Protein AF-A0A2N5RE63-F1 (afdb_monomer)

Nearest PDB structures (foldseek):
  2vhi-assembly1_H  TM=6.921E-01  e=8.186E-07  Drosophila melanogaster
  2vhi-assembly1_A  TM=6.745E-01  e=1.126E-06  Drosophila melanogaster
  2vhh-assembly1_A-2  TM=6.305E-01  e=4.590E-06  Drosophila melanogaster
  6ftq-assembly1_A-2  TM=6.561E-01  e=1.196E-05  Homo sapiens
  5h8l-assembly1_H  TM=6.341E-01  e=9.875E-06  Medicago truncatula

Foldseek 3Di:
DKEKEADPVVLVVDQAGLEYEYADDAFDQRYQWYWYHALQKIFIDGNRDTDDIDGAWDFDPSVFTEIEGHEPSLLDLVSLVVCVVVVGQEYEYHYEDADPVSVVSSLVSQQVSCQVNQHKYWYFYHYPNQTWTWTFGHLVPDPVSSRTPDTGNDMDMDDDDPD

Sequence (163 aa):
MKILVGSPVSLEEFESVDLFVSWLDVIPDNATFSVVGTEKFFIVGRNGKEWKKGYEFGIVDIGVRALVVGGELALYPEAFYIAKENGAKLVIGFSEAHSFADFNFIKAKFWAHTQETELISISLLNFQGRVYNNIYFPLEKTKNKTGVVAEGIAPVFLEFGSD

Radius of gyration: 14.21 Å; Cα contacts (8 Å, |Δi|>4): 400; chains: 1; bounding box: 36×36×35 Å

Structure (mmCIF, N/CA/C/O backbone):
data_AF-A0A2N5RE63-F1
#
_entry.id   AF-A0A2N5RE63-F1
#
loop_
_atom_site.group_PDB
_atom_site.id
_atom_site.type_symbol
_atom_site.label_atom_id
_atom_site.label_alt_id
_atom_site.label_comp_id
_atom_site.label_asym_id
_atom_site.label_entity_id
_atom_site.label_seq_id
_atom_site.pdbx_PDB_ins_code
_atom_site.C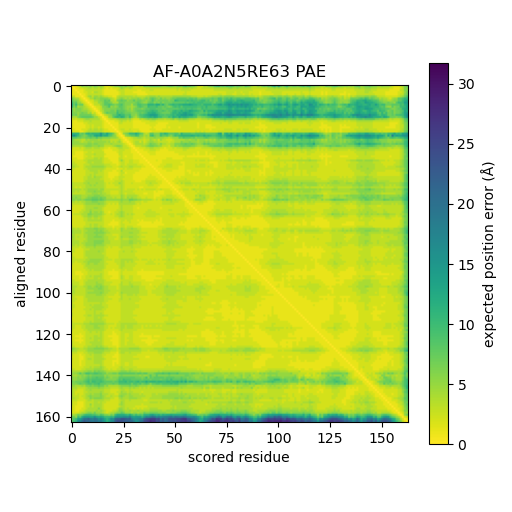artn_x
_atom_site.Cartn_y
_atom_site.Cartn_z
_atom_site.occupancy
_atom_site.B_iso_or_equiv
_atom_site.auth_seq_id
_atom_site.auth_comp_id
_atom_site.auth_asym_id
_atom_site.auth_atom_id
_atom_site.pdbx_PDB_model_num
ATOM 1 N N . MET A 1 1 ? -13.963 -5.731 8.241 1.00 88.00 1 MET A N 1
ATOM 2 C CA . MET A 1 1 ? -13.552 -5.962 6.841 1.00 88.00 1 MET A CA 1
ATOM 3 C C . MET A 1 1 ? -12.300 -6.826 6.822 1.00 88.00 1 MET A C 1
ATOM 5 O O . MET A 1 1 ? -11.331 -6.477 7.486 1.00 88.00 1 MET A O 1
ATOM 9 N N . LYS A 1 2 ? -12.342 -7.953 6.113 1.00 89.75 2 LYS A N 1
ATOM 10 C CA . LYS A 1 2 ? -11.273 -8.945 5.961 1.00 89.75 2 LYS A CA 1
ATOM 11 C C . LYS A 1 2 ? -10.430 -8.627 4.728 1.00 89.75 2 LYS A C 1
ATOM 13 O O . LYS A 1 2 ? -10.936 -8.680 3.607 1.00 89.75 2 LYS A O 1
ATOM 18 N N . ILE A 1 3 ? -9.161 -8.296 4.939 1.00 92.75 3 ILE A N 1
ATOM 19 C CA . ILE A 1 3 ? -8.223 -7.916 3.883 1.00 92.75 3 ILE A CA 1
ATOM 20 C C . ILE A 1 3 ? -7.134 -8.980 3.777 1.00 92.75 3 ILE A C 1
ATOM 22 O O . ILE A 1 3 ? -6.471 -9.280 4.767 1.00 92.75 3 ILE A O 1
ATOM 26 N N . LEU A 1 4 ? -6.921 -9.514 2.578 1.00 93.44 4 LEU A N 1
ATOM 27 C CA . LEU A 1 4 ? -5.774 -10.359 2.260 1.00 93.44 4 LEU A CA 1
ATOM 28 C C . LEU A 1 4 ? -4.779 -9.562 1.417 1.00 93.44 4 LEU A C 1
ATOM 30 O O . LEU A 1 4 ? -5.137 -9.047 0.360 1.00 93.44 4 LEU A O 1
ATOM 34 N N . VAL A 1 5 ? -3.532 -9.485 1.874 1.00 94.38 5 VAL A N 1
ATOM 35 C CA . VAL A 1 5 ? -2.423 -8.844 1.159 1.00 94.38 5 VAL A CA 1
ATOM 36 C C . VAL A 1 5 ? -1.402 -9.906 0.774 1.00 94.38 5 VAL A C 1
ATOM 38 O O . VAL A 1 5 ? -0.908 -10.617 1.647 1.00 94.38 5 VAL A O 1
ATOM 41 N N . GLY A 1 6 ? -1.058 -10.016 -0.506 1.00 90.31 6 GLY A N 1
ATOM 42 C CA . GLY A 1 6 ? -0.028 -10.948 -0.973 1.00 90.31 6 GLY A CA 1
ATOM 43 C C . GLY A 1 6 ? -0.391 -11.656 -2.274 1.00 90.31 6 GLY A C 1
ATOM 44 O O . GLY A 1 6 ? -1.179 -11.152 -3.063 1.00 90.31 6 GLY A O 1
ATOM 45 N N . SER A 1 7 ? 0.215 -12.816 -2.528 1.00 82.19 7 SER A N 1
ATOM 46 C CA . SER A 1 7 ? 0.090 -13.557 -3.797 1.00 82.19 7 SER A CA 1
ATOM 47 C C . SER A 1 7 ? -1.330 -14.110 -4.058 1.00 82.19 7 SER A C 1
ATOM 49 O O . SER A 1 7 ? -1.993 -14.505 -3.093 1.00 82.19 7 SER A O 1
ATOM 51 N N . PRO A 1 8 ? -1.773 -14.241 -5.331 1.00 74.19 8 PRO A N 1
ATOM 52 C CA . PRO A 1 8 ? -3.022 -14.911 -5.725 1.00 74.19 8 PRO A CA 1
ATOM 53 C C . PRO A 1 8 ? -3.174 -16.321 -5.218 1.00 74.19 8 PRO A C 1
ATOM 55 O O . PRO A 1 8 ? -4.283 -16.726 -4.908 1.00 74.19 8 PRO A O 1
ATOM 58 N N . VAL A 1 9 ? -2.068 -17.065 -5.150 1.00 75.19 9 VAL A N 1
ATOM 59 C CA . VAL A 1 9 ? -2.093 -18.481 -4.762 1.00 75.19 9 VAL A CA 1
ATOM 60 C C . VAL A 1 9 ? -2.725 -18.629 -3.381 1.00 75.19 9 VAL A C 1
ATOM 62 O O . VAL A 1 9 ? -3.524 -19.522 -3.147 1.00 75.19 9 VAL A O 1
ATOM 65 N N . SER A 1 10 ? -2.451 -17.680 -2.488 1.00 71.06 10 SER A N 1
ATOM 66 C CA . SER A 1 10 ? -3.047 -17.640 -1.153 1.00 71.06 10 SER A CA 1
ATOM 67 C C . SER A 1 10 ? -4.561 -17.446 -1.187 1.00 71.06 10 SER A C 1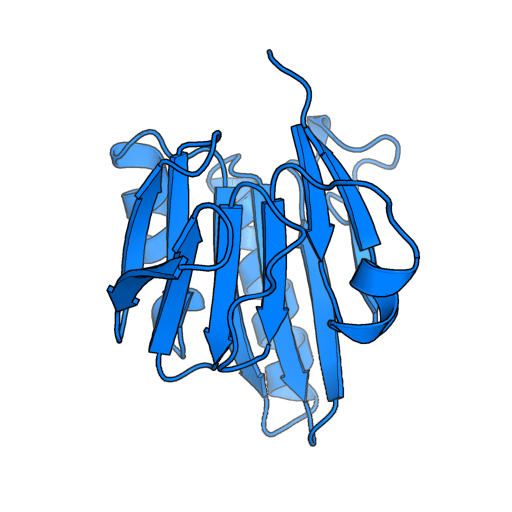
ATOM 69 O O . SER A 1 10 ? -5.235 -17.893 -0.277 1.00 71.06 10 SER A O 1
ATOM 71 N N . LEU A 1 11 ? -5.112 -16.784 -2.206 1.00 73.31 11 LEU A N 1
ATOM 72 C CA . LEU A 1 11 ? -6.545 -16.523 -2.319 1.00 73.31 11 LEU A CA 1
ATOM 73 C C . LEU A 1 11 ? -7.344 -17.811 -2.581 1.00 73.31 11 LEU A C 1
ATOM 75 O O . LEU A 1 11 ? -8.491 -17.894 -2.159 1.00 73.31 11 LEU A O 1
ATOM 79 N N . GLU A 1 12 ? -6.746 -18.819 -3.227 1.00 72.06 12 GLU A N 1
ATOM 80 C CA . GLU A 1 12 ? -7.362 -20.142 -3.436 1.00 72.06 12 GLU A CA 1
ATOM 81 C C . GLU A 1 12 ? -7.620 -20.886 -2.115 1.00 72.06 12 GLU A C 1
ATOM 83 O O . GLU A 1 12 ? -8.495 -21.747 -2.048 1.00 72.06 12 GLU A O 1
ATOM 88 N N . GLU A 1 13 ? -6.897 -20.529 -1.049 1.00 73.06 13 GLU A N 1
ATOM 89 C CA . GLU A 1 13 ? -7.047 -21.124 0.283 1.00 73.06 13 GLU A CA 1
ATOM 90 C C . GLU A 1 13 ? -8.190 -20.494 1.104 1.00 73.06 13 GLU A C 1
ATOM 92 O O . GLU A 1 13 ? -8.509 -20.985 2.189 1.00 73.06 13 GLU A O 1
ATOM 97 N N . PHE A 1 14 ? -8.832 -19.425 0.608 1.00 70.69 14 PHE A N 1
ATOM 98 C CA . PHE A 1 14 ? -9.905 -18.720 1.315 1.00 70.69 14 PHE A CA 1
ATOM 99 C C . PHE A 1 14 ? -11.226 -18.756 0.537 1.00 70.69 14 PHE A C 1
ATOM 101 O O . PHE A 1 14 ? -11.284 -18.412 -0.641 1.00 70.69 14 PHE A O 1
ATOM 108 N N . GLU A 1 15 ? -12.321 -19.094 1.230 1.00 67.69 15 GLU A N 1
ATOM 109 C CA . GLU A 1 15 ? -13.669 -19.134 0.635 1.00 67.69 15 GLU A CA 1
ATOM 110 C C . GLU A 1 15 ? -14.145 -17.754 0.146 1.00 67.69 15 GLU A C 1
ATOM 112 O O . GLU A 1 15 ? -14.797 -17.655 -0.892 1.00 67.69 15 GLU A O 1
ATOM 117 N N . SER A 1 16 ? -13.831 -16.684 0.887 1.00 72.44 16 SER A N 1
ATOM 118 C CA . SER A 1 16 ? -14.139 -15.303 0.492 1.00 72.44 16 SER A CA 1
ATOM 119 C C . SER A 1 16 ? -13.340 -14.285 1.308 1.00 72.44 16 SER A C 1
ATOM 121 O O . SER A 1 16 ? -13.256 -14.406 2.535 1.00 72.44 16 SER A O 1
ATOM 123 N N . VAL A 1 17 ? -12.835 -13.238 0.651 1.00 88.38 17 VAL A N 1
ATOM 124 C CA . VAL A 1 17 ? -12.255 -12.047 1.298 1.00 88.38 17 VAL A CA 1
ATOM 125 C C . VAL A 1 17 ? -12.996 -10.780 0.861 1.00 88.38 17 VAL A C 1
ATOM 127 O O . VAL A 1 17 ? -13.477 -10.685 -0.274 1.00 88.38 17 VAL A O 1
ATOM 130 N N . ASP A 1 18 ? -13.093 -9.792 1.756 1.00 92.75 18 ASP A N 1
ATOM 131 C CA . ASP A 1 18 ? -13.758 -8.522 1.435 1.00 92.75 18 ASP A CA 1
ATOM 132 C C . ASP A 1 18 ? -12.891 -7.697 0.476 1.00 92.75 18 ASP A C 1
ATOM 134 O O . ASP A 1 18 ? -13.397 -7.120 -0.487 1.00 92.75 18 ASP A O 1
ATOM 138 N N . LEU A 1 19 ? -11.576 -7.676 0.715 1.00 94.44 19 LEU A N 1
ATOM 139 C CA . LEU A 1 19 ? -10.597 -7.008 -0.137 1.00 94.44 19 LEU A CA 1
ATOM 140 C C . LEU A 1 19 ? -9.340 -7.851 -0.316 1.00 94.44 19 LEU A C 1
ATOM 142 O O . LEU A 1 19 ? -8.720 -8.285 0.652 1.00 94.44 19 LEU A O 1
ATOM 146 N N . PHE A 1 20 ? -8.926 -8.001 -1.565 1.00 94.69 20 PHE A N 1
ATOM 147 C CA . PHE A 1 20 ? -7.632 -8.554 -1.931 1.00 94.69 20 PHE A CA 1
ATOM 148 C C . PHE A 1 20 ? -6.688 -7.457 -2.430 1.00 94.69 20 PHE A C 1
ATOM 150 O O . PHE A 1 20 ? -7.070 -6.656 -3.280 1.00 94.69 20 PHE A O 1
ATOM 157 N N . VAL A 1 21 ? -5.452 -7.420 -1.934 1.00 96.06 21 VAL A N 1
ATOM 158 C CA . VAL A 1 21 ? -4.424 -6.469 -2.376 1.00 96.06 21 VAL A CA 1
ATOM 159 C C . VAL A 1 21 ? -3.179 -7.225 -2.824 1.00 96.06 21 VAL A C 1
ATOM 161 O O . VAL A 1 21 ? -2.633 -8.023 -2.063 1.00 96.06 21 VAL A O 1
ATOM 164 N N . SER A 1 22 ? -2.710 -6.985 -4.050 1.00 95.25 22 SER A N 1
ATOM 165 C CA . SER A 1 22 ? -1.601 -7.768 -4.604 1.00 95.25 22 SER A CA 1
ATOM 166 C C . SER A 1 22 ? -0.790 -7.053 -5.673 1.00 95.25 22 SER A C 1
ATOM 168 O O . SER A 1 22 ? -1.289 -6.181 -6.377 1.00 95.25 22 SER A O 1
ATOM 170 N N . TRP A 1 23 ? 0.469 -7.457 -5.822 1.00 94.19 23 TRP A N 1
ATOM 171 C CA . TRP A 1 23 ? 1.336 -7.000 -6.901 1.00 94.19 23 TRP A CA 1
ATOM 172 C C . TRP A 1 23 ? 1.115 -7.868 -8.141 1.00 94.19 23 TRP A C 1
ATOM 174 O O . TRP A 1 23 ? 1.756 -8.910 -8.287 1.00 94.19 23 TRP A O 1
ATOM 184 N N . LEU A 1 24 ? 0.159 -7.491 -8.991 1.00 84.00 24 LEU A N 1
ATOM 185 C CA . LEU A 1 24 ? -0.256 -8.230 -10.190 1.00 84.00 24 LEU A CA 1
ATOM 186 C C . LEU A 1 24 ? -1.005 -7.321 -11.164 1.00 84.00 24 LEU A C 1
ATOM 188 O O . LEU A 1 24 ? -1.416 -6.214 -10.827 1.00 84.00 24 LEU A O 1
ATOM 192 N N . ASP A 1 25 ? -1.299 -7.870 -12.334 1.00 70.25 25 ASP A N 1
ATOM 193 C CA . ASP A 1 25 ? -2.136 -7.294 -13.379 1.00 70.25 25 ASP A CA 1
ATOM 194 C C . ASP A 1 25 ? -3.475 -8.030 -13.596 1.00 70.25 25 ASP A C 1
ATOM 196 O O . ASP A 1 25 ? -4.232 -7.651 -14.489 1.00 70.25 25 ASP A O 1
ATOM 200 N N . VAL A 1 26 ? -3.812 -9.036 -12.773 1.00 78.88 26 VAL A N 1
ATOM 201 C CA . VAL A 1 26 ? -5.045 -9.837 -12.911 1.00 78.88 26 VAL A CA 1
ATOM 202 C C . VAL A 1 26 ? -5.960 -9.690 -11.695 1.00 78.88 26 VAL A C 1
ATOM 204 O O . VAL A 1 26 ? -5.531 -9.814 -10.548 1.00 78.88 26 VAL A O 1
ATOM 207 N N . ILE A 1 27 ? -7.246 -9.450 -11.961 1.00 86.00 27 ILE A N 1
ATOM 208 C CA . ILE A 1 27 ? -8.310 -9.374 -10.958 1.00 86.00 27 ILE A CA 1
ATOM 209 C C . ILE A 1 27 ? -8.798 -10.789 -10.620 1.00 86.00 27 ILE A C 1
ATOM 211 O O . ILE A 1 27 ? -9.180 -11.510 -11.538 1.00 86.00 27 ILE A O 1
ATOM 215 N N . PRO A 1 28 ? -8.819 -11.194 -9.338 1.00 84.38 28 PRO A N 1
ATOM 216 C CA . PRO A 1 28 ? -9.348 -12.497 -8.961 1.00 84.38 28 PRO A CA 1
ATOM 217 C C . PRO A 1 28 ? -10.875 -12.499 -8.826 1.00 84.38 28 PRO A C 1
ATOM 219 O O . PRO A 1 28 ? -11.482 -11.489 -8.456 1.00 84.38 28 PRO A O 1
ATOM 222 N N . ASP A 1 29 ? -11.476 -13.671 -9.026 1.00 83.81 29 ASP A N 1
ATOM 223 C CA . ASP A 1 29 ? -12.933 -13.863 -9.018 1.00 83.81 29 ASP A CA 1
ATOM 224 C C . ASP A 1 29 ? -13.529 -14.098 -7.616 1.00 83.81 29 ASP A C 1
ATOM 226 O O . ASP A 1 29 ? -14.727 -13.917 -7.409 1.00 83.81 29 ASP A O 1
ATOM 230 N N . ASN A 1 30 ? -12.704 -14.465 -6.633 1.00 84.50 30 ASN A N 1
ATOM 231 C CA . ASN A 1 30 ? -13.092 -14.841 -5.265 1.00 84.50 30 AS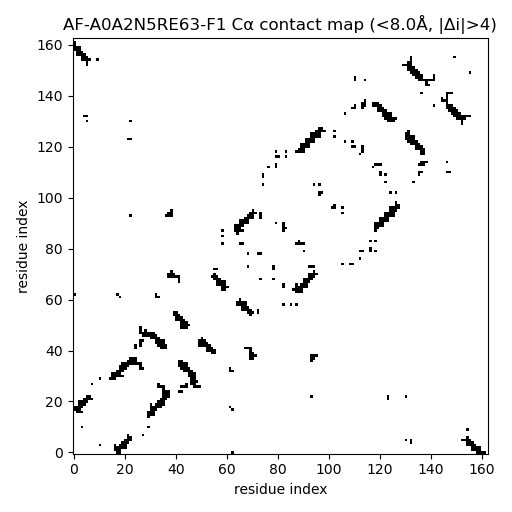N A CA 1
ATOM 232 C C . ASN A 1 30 ? -12.852 -13.738 -4.210 1.00 84.50 30 ASN A C 1
ATOM 234 O O . ASN A 1 30 ? -12.757 -14.015 -3.012 1.00 84.50 30 ASN A O 1
ATOM 238 N N . ALA A 1 31 ? -12.801 -12.473 -4.636 1.00 90.00 31 ALA A N 1
ATOM 239 C CA . ALA A 1 31 ? -12.774 -11.308 -3.751 1.00 90.00 31 ALA A CA 1
ATOM 240 C C . ALA A 1 31 ? -13.898 -10.317 -4.099 1.00 90.00 31 ALA A C 1
ATOM 242 O O . ALA A 1 31 ? -14.161 -10.048 -5.275 1.00 90.00 31 ALA A O 1
ATOM 243 N N . THR A 1 32 ? -14.539 -9.734 -3.076 1.00 93.25 32 THR A N 1
ATOM 244 C CA . THR A 1 32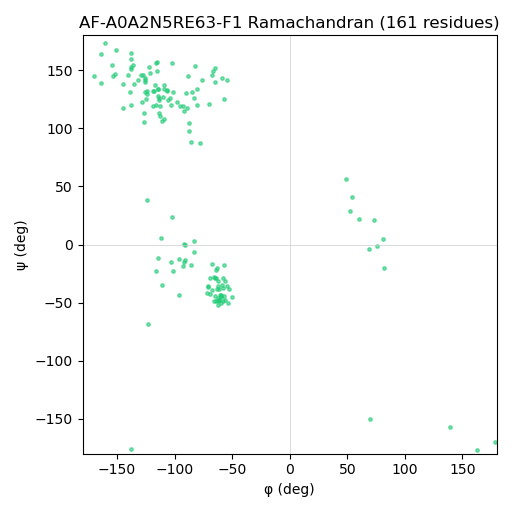 ? -15.591 -8.717 -3.293 1.00 93.25 32 THR A CA 1
ATOM 245 C C . THR A 1 32 ? -15.002 -7.472 -3.953 1.00 93.25 32 THR A C 1
ATOM 247 O O . THR A 1 32 ? -15.517 -6.985 -4.963 1.00 93.25 32 THR A O 1
ATOM 250 N N . PHE A 1 33 ? -13.887 -6.988 -3.407 1.00 95.38 33 PHE A N 1
ATOM 251 C CA . PHE A 1 33 ? -13.048 -5.956 -3.997 1.00 95.38 33 PHE A CA 1
ATOM 252 C C . PHE A 1 33 ? -11.623 -6.465 -4.176 1.00 95.38 33 PHE A C 1
ATOM 254 O O . PHE A 1 33 ? -11.135 -7.303 -3.416 1.00 95.38 33 PHE A O 1
ATOM 261 N N . SER A 1 34 ? -10.920 -5.906 -5.149 1.00 95.25 34 SER A N 1
ATOM 262 C CA . SER A 1 34 ? -9.489 -6.129 -5.308 1.00 95.25 34 SER A CA 1
ATOM 263 C C . SER A 1 34 ? -8.778 -4.849 -5.712 1.00 95.25 34 SER A C 1
ATOM 265 O O . SER A 1 34 ? -9.333 -4.017 -6.424 1.00 95.25 34 SER A O 1
ATOM 267 N N . VAL A 1 35 ? -7.549 -4.682 -5.239 1.00 96.88 35 VAL A N 1
ATOM 268 C CA . VAL A 1 35 ? -6.623 -3.641 -5.678 1.00 96.88 35 VAL A CA 1
ATOM 269 C C . VAL A 1 35 ? -5.334 -4.341 -6.069 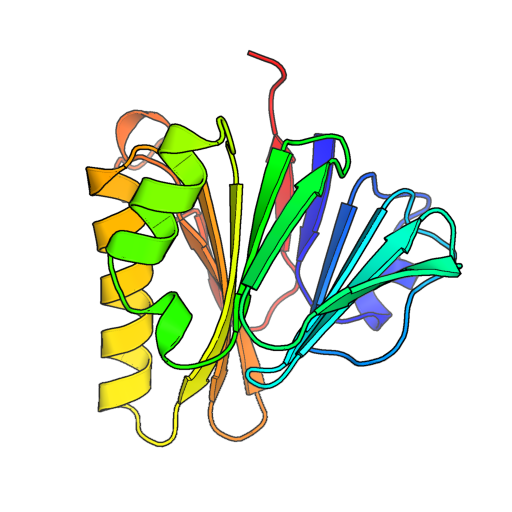1.00 96.88 35 VAL A C 1
ATOM 271 O O . VAL A 1 35 ? -4.580 -4.802 -5.214 1.00 96.88 35 VAL A O 1
ATOM 274 N N . VAL A 1 36 ? -5.097 -4.447 -7.370 1.00 95.88 36 VAL A N 1
ATOM 275 C CA . VAL A 1 36 ? -3.883 -5.054 -7.916 1.00 95.88 36 VAL A CA 1
ATOM 276 C C . VAL A 1 36 ? -3.080 -4.009 -8.668 1.00 95.88 36 VAL A C 1
ATOM 278 O O . VAL A 1 36 ? -3.656 -3.066 -9.205 1.00 95.88 36 VAL A O 1
ATOM 281 N N . GLY A 1 37 ? -1.761 -4.122 -8.698 1.00 95.00 37 GLY A N 1
ATOM 282 C CA . GLY A 1 37 ? -0.959 -3.172 -9.457 1.00 95.00 37 GLY A CA 1
ATOM 283 C C . GLY A 1 37 ? 0.538 -3.386 -9.371 1.00 95.00 37 GLY A C 1
ATOM 284 O O . GLY A 1 37 ? 1.025 -4.390 -8.853 1.00 95.00 37 GLY A O 1
ATOM 285 N N . THR A 1 38 ? 1.253 -2.394 -9.883 1.00 95.19 38 THR A N 1
ATOM 286 C CA . THR A 1 38 ? 2.700 -2.227 -9.772 1.00 95.19 38 THR A CA 1
ATOM 287 C C . THR A 1 38 ? 2.998 -0.756 -9.483 1.00 95.19 38 THR A C 1
ATOM 289 O O . THR A 1 38 ? 2.097 0.072 -9.356 1.00 95.19 38 THR A O 1
ATOM 292 N N . GLU A 1 39 ? 4.270 -0.387 -9.422 1.00 94.88 39 GLU A N 1
ATOM 293 C CA . GLU A 1 39 ? 4.711 1.002 -9.327 1.00 94.88 39 GLU A CA 1
ATOM 294 C C . GLU A 1 39 ? 4.212 1.910 -10.473 1.00 94.88 39 GLU A C 1
ATOM 296 O O . GLU A 1 39 ? 4.225 3.128 -10.326 1.00 94.88 39 GLU A O 1
ATOM 301 N N . LYS A 1 40 ? 3.753 1.346 -11.601 1.00 94.75 40 LYS A N 1
ATOM 302 C CA . LYS A 1 40 ? 3.339 2.091 -12.808 1.00 94.75 40 LYS A CA 1
ATOM 303 C C . LYS A 1 40 ? 1.832 2.258 -12.973 1.00 94.75 40 LYS A C 1
ATOM 305 O O . LYS A 1 40 ? 1.395 3.098 -13.756 1.00 94.75 40 LYS A O 1
ATOM 310 N N . PHE A 1 41 ? 1.036 1.389 -12.359 1.00 94.69 41 PHE A N 1
ATOM 311 C CA . PHE A 1 41 ? -0.418 1.419 -12.479 1.00 94.69 41 PHE A CA 1
ATOM 312 C C . PHE A 1 41 ? -1.075 0.589 -11.383 1.00 94.69 41 PHE A C 1
ATOM 314 O O . PHE A 1 41 ? -0.463 -0.297 -10.796 1.00 94.69 41 PHE A O 1
ATOM 321 N N . PHE A 1 42 ? -2.368 0.809 -11.186 1.00 96.06 42 PHE A N 1
ATOM 322 C CA . PHE A 1 42 ? -3.219 -0.064 -10.392 1.00 96.06 42 PHE A CA 1
ATOM 323 C C . PHE A 1 42 ? -4.557 -0.297 -11.091 1.00 96.06 42 PHE A C 1
ATOM 325 O O . PHE A 1 42 ? -5.036 0.531 -11.869 1.00 96.06 42 PHE A O 1
ATOM 332 N N . ILE A 1 43 ? -5.173 -1.428 -10.781 1.00 96.00 43 ILE A N 1
ATOM 333 C CA . ILE A 1 43 ? -6.501 -1.837 -11.209 1.00 96.00 43 ILE A CA 1
ATOM 334 C C . ILE A 1 43 ? -7.303 -2.130 -9.947 1.00 96.00 43 ILE A C 1
ATOM 336 O O . ILE A 1 43 ? -6.862 -2.858 -9.058 1.00 96.00 43 ILE A O 1
ATOM 340 N N . VAL A 1 44 ? -8.493 -1.549 -9.867 1.00 96.50 44 VAL A N 1
ATOM 341 C CA . VAL A 1 44 ? -9.476 -1.860 -8.839 1.00 96.50 44 VAL A CA 1
ATOM 342 C C . VAL A 1 44 ? -10.547 -2.733 -9.456 1.00 96.50 44 VAL A C 1
ATOM 344 O O . VAL A 1 44 ? -11.205 -2.333 -10.420 1.00 96.50 44 VAL A O 1
ATOM 347 N N . GLY A 1 45 ? -10.707 -3.926 -8.902 1.00 95.38 45 GLY A N 1
ATOM 348 C CA . GLY A 1 45 ? -11.734 -4.873 -9.286 1.00 95.38 45 GLY A CA 1
ATOM 349 C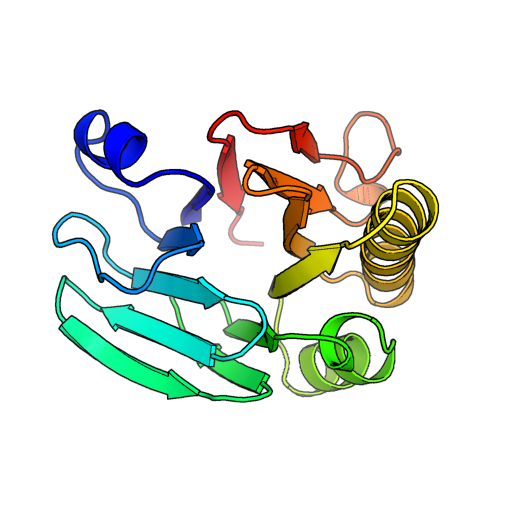 C . GLY A 1 45 ? -12.893 -4.904 -8.302 1.00 95.38 45 GLY A C 1
ATOM 350 O O . GLY A 1 45 ? -12.758 -4.572 -7.122 1.00 95.38 45 GLY A O 1
ATOM 351 N N . ARG A 1 46 ? -14.047 -5.336 -8.804 1.00 95.00 46 ARG A N 1
ATOM 352 C CA . ARG A 1 46 ? -15.234 -5.644 -8.012 1.00 95.00 46 ARG A CA 1
ATOM 353 C C . ARG A 1 46 ? -15.866 -6.925 -8.541 1.00 95.00 46 ARG A C 1
ATOM 355 O O . ARG A 1 46 ? -16.267 -6.962 -9.703 1.00 95.00 46 ARG A O 1
ATOM 362 N N . ASN A 1 47 ? -15.975 -7.945 -7.692 1.00 92.00 47 ASN A N 1
ATOM 363 C CA . ASN A 1 47 ? -16.531 -9.260 -8.031 1.00 92.00 47 ASN A CA 1
ATOM 364 C C . ASN A 1 47 ? -15.935 -9.843 -9.334 1.00 92.00 47 ASN A C 1
ATOM 366 O O . ASN A 1 47 ? -16.669 -10.082 -10.297 1.00 92.00 47 ASN A O 1
ATOM 370 N N . GLY A 1 48 ? -14.606 -9.975 -9.406 1.00 89.25 48 GLY A N 1
ATOM 371 C CA . GLY A 1 48 ? -13.914 -10.542 -10.576 1.00 89.25 48 GLY A CA 1
ATOM 372 C C . GLY A 1 48 ? -13.797 -9.632 -11.803 1.00 89.25 48 GLY A C 1
ATOM 373 O O . GLY A 1 48 ? -13.206 -10.012 -12.808 1.00 89.25 48 GLY A O 1
ATOM 374 N N . LYS A 1 49 ? -14.344 -8.410 -11.769 1.00 92.94 49 LYS A N 1
ATOM 375 C CA . LYS A 1 49 ? -14.342 -7.504 -12.930 1.00 92.94 49 LYS A CA 1
ATOM 376 C C . LYS A 1 49 ? -13.553 -6.241 -12.658 1.00 92.94 49 LYS A C 1
ATOM 378 O O . LYS A 1 49 ? -13.718 -5.637 -11.601 1.00 92.94 49 LYS A O 1
ATOM 383 N N . GLU A 1 50 ? -12.759 -5.805 -13.634 1.00 94.81 50 GLU A N 1
ATOM 384 C CA . GLU A 1 50 ? -12.157 -4.472 -13.613 1.00 94.81 50 GLU A CA 1
ATOM 385 C C . GLU A 1 50 ? -13.259 -3.411 -13.495 1.00 94.81 50 GLU A C 1
ATOM 387 O O . GLU A 1 50 ? -14.207 -3.371 -14.280 1.00 94.81 50 GLU A O 1
ATOM 392 N N . TRP A 1 51 ? -13.127 -2.556 -12.487 1.00 94.25 51 TRP A N 1
ATOM 393 C CA . TRP A 1 51 ? -14.026 -1.437 -12.238 1.00 94.25 51 TRP A CA 1
ATOM 394 C C . TRP A 1 51 ? -13.346 -0.090 -12.503 1.00 94.25 51 TRP A C 1
ATOM 396 O O . TRP A 1 51 ? -13.991 0.843 -12.981 1.00 94.25 51 TRP A O 1
ATOM 406 N N . LYS A 1 52 ? -12.046 0.022 -12.209 1.00 94.25 52 LYS A N 1
ATOM 407 C CA . LYS A 1 52 ? -11.253 1.237 -12.426 1.00 94.25 52 LYS A CA 1
ATOM 408 C C . LYS A 1 52 ? -9.788 0.886 -12.666 1.00 94.25 52 LYS A C 1
ATOM 410 O O . LYS A 1 52 ? -9.266 -0.011 -12.019 1.00 94.25 52 LYS A O 1
ATOM 415 N N . LYS A 1 53 ? -9.106 1.669 -13.500 1.00 94.88 53 LYS A N 1
ATOM 416 C CA . LYS A 1 53 ? -7.648 1.638 -13.669 1.00 94.88 53 LYS A CA 1
ATOM 417 C C . LYS A 1 53 ? -7.065 3.034 -13.459 1.00 94.88 53 LYS A C 1
ATOM 419 O O . LYS A 1 53 ? -7.679 4.022 -13.859 1.00 94.88 53 LYS A O 1
ATOM 424 N N . GLY A 1 54 ? -5.906 3.120 -12.816 1.00 92.81 54 GLY A N 1
ATOM 425 C CA . GLY A 1 54 ? -5.166 4.364 -12.597 1.00 92.81 54 GLY A CA 1
ATOM 426 C C . GLY A 1 54 ? -3.667 4.172 -12.814 1.00 92.81 54 GLY A C 1
ATOM 427 O O . GLY A 1 54 ? -3.181 3.047 -12.775 1.00 92.81 54 GLY A O 1
ATOM 428 N N . TYR A 1 55 ? -2.949 5.268 -13.066 1.00 91.56 55 TYR A N 1
ATOM 429 C CA . TYR A 1 55 ? -1.522 5.246 -13.432 1.00 91.56 55 TYR A CA 1
ATOM 430 C C . TYR A 1 55 ? -0.611 5.930 -12.405 1.00 91.56 55 TYR A C 1
ATOM 432 O O . TYR A 1 55 ? 0.565 5.612 -12.323 1.00 91.56 55 TYR A O 1
ATOM 440 N N . GLU A 1 56 ? -1.152 6.840 -11.597 1.00 87.62 56 GLU A N 1
ATOM 441 C CA . GLU A 1 56 ? -0.378 7.596 -10.607 1.00 87.62 56 GLU A CA 1
ATOM 442 C C . GLU A 1 56 ? -0.963 7.384 -9.214 1.00 87.62 56 GLU A C 1
ATOM 444 O O . GLU A 1 56 ? -0.387 6.695 -8.374 1.00 87.62 56 GLU A O 1
ATOM 449 N N . PHE A 1 57 ? -2.164 7.916 -8.988 1.00 95.31 57 PHE A N 1
ATOM 450 C CA . PHE A 1 57 ? -2.925 7.703 -7.767 1.00 95.31 57 PHE A CA 1
ATOM 451 C C . PHE A 1 57 ? -4.432 7.778 -8.023 1.00 95.31 57 PHE A C 1
ATOM 453 O O . PHE A 1 57 ? -4.895 8.225 -9.075 1.00 95.31 57 PHE A O 1
ATOM 460 N N . GLY A 1 58 ? -5.229 7.352 -7.048 1.00 96.69 58 GLY A N 1
ATOM 461 C CA . GLY A 1 58 ? -6.666 7.571 -7.068 1.00 96.69 58 GLY A CA 1
ATOM 462 C C . GLY A 1 58 ? -7.351 7.213 -5.760 1.00 96.69 58 GLY A C 1
ATOM 463 O O . GLY A 1 58 ? -6.999 6.240 -5.100 1.00 96.69 58 GLY A O 1
ATOM 464 N N . ILE A 1 59 ? -8.381 7.988 -5.418 1.00 97.12 59 ILE A N 1
ATOM 465 C CA . ILE A 1 59 ? -9.307 7.652 -4.335 1.00 97.12 59 ILE A CA 1
ATOM 466 C C . ILE A 1 59 ? -10.338 6.648 -4.858 1.00 97.12 59 ILE A C 1
ATOM 468 O O . ILE A 1 59 ? -10.885 6.811 -5.961 1.00 97.12 59 ILE A O 1
ATOM 472 N N . VAL A 1 60 ? -10.586 5.603 -4.073 1.00 96.94 60 VAL A N 1
ATOM 473 C CA . VAL A 1 60 ? -11.548 4.537 -4.366 1.00 96.94 60 VAL A CA 1
ATOM 474 C C . VAL A 1 60 ? -12.339 4.160 -3.121 1.00 96.94 60 VAL A C 1
ATOM 476 O O . VAL A 1 60 ? -11.871 4.325 -1.995 1.00 96.94 60 VAL A O 1
ATOM 479 N N . ASP A 1 61 ? -13.556 3.671 -3.337 1.00 95.38 61 ASP A N 1
ATOM 480 C CA . ASP A 1 61 ? -14.420 3.141 -2.287 1.00 95.38 61 ASP A CA 1
ATOM 481 C C . ASP A 1 61 ? -14.551 1.629 -2.482 1.00 95.38 61 ASP A C 1
ATOM 483 O O . ASP A 1 61 ? -15.169 1.167 -3.442 1.00 95.38 61 ASP A O 1
ATOM 487 N N . ILE A 1 62 ? -13.877 0.875 -1.615 1.00 94.00 62 ILE A N 1
ATOM 488 C CA . ILE A 1 62 ? -13.718 -0.585 -1.695 1.00 94.00 62 ILE A CA 1
ATOM 489 C C . ILE A 1 62 ? -14.203 -1.250 -0.401 1.00 94.00 62 ILE A C 1
ATOM 491 O O . ILE A 1 62 ? -13.559 -2.144 0.134 1.00 94.00 62 ILE A O 1
ATOM 495 N N . GLY A 1 63 ? -15.297 -0.732 0.172 1.00 91.25 63 GLY A N 1
ATOM 496 C CA . GLY A 1 63 ? -15.765 -1.073 1.525 1.00 91.25 63 GLY A CA 1
ATOM 497 C C . GLY A 1 63 ? -15.039 -0.291 2.627 1.00 91.25 63 GLY A C 1
ATOM 498 O O . GLY A 1 63 ? -15.566 -0.102 3.719 1.00 91.25 63 GLY A O 1
ATOM 499 N N . VAL A 1 64 ? -13.864 0.243 2.299 1.00 93.25 64 VAL A N 1
ATOM 500 C CA . VAL A 1 64 ? -13.179 1.322 3.003 1.00 93.25 64 VAL A CA 1
ATOM 501 C C . VAL A 1 64 ? -12.747 2.350 1.963 1.00 93.25 64 VAL A C 1
ATOM 503 O O . VAL A 1 64 ? -12.321 1.986 0.863 1.00 93.25 64 VAL A O 1
ATOM 506 N N . ARG A 1 65 ? -12.844 3.644 2.285 1.00 96.69 65 ARG A N 1
ATOM 507 C CA . ARG A 1 65 ? -12.286 4.674 1.406 1.00 96.69 65 ARG A CA 1
ATOM 508 C C . ARG A 1 65 ? -10.763 4.602 1.469 1.00 96.69 65 ARG A C 1
ATOM 510 O O . ARG A 1 65 ? -10.180 4.760 2.545 1.00 96.69 65 ARG A O 1
ATOM 517 N N . ALA A 1 66 ? -10.135 4.373 0.323 1.00 97.50 66 ALA A N 1
ATOM 518 C CA . ALA A 1 66 ? -8.698 4.186 0.205 1.00 97.50 66 ALA A CA 1
ATOM 519 C C . ALA A 1 66 ? -8.096 5.120 -0.848 1.00 97.50 66 ALA A C 1
ATOM 521 O O . ALA A 1 66 ? -8.719 5.391 -1.877 1.00 97.50 66 ALA A O 1
ATOM 522 N N . LEU A 1 67 ? -6.869 5.576 -0.604 1.00 98.25 67 LEU A N 1
ATOM 523 C CA . LEU A 1 67 ? -5.992 6.067 -1.661 1.00 98.25 67 LEU A CA 1
ATOM 524 C C . LEU A 1 67 ? -5.167 4.892 -2.179 1.00 98.25 67 LEU A C 1
ATOM 526 O O . LEU A 1 67 ? -4.533 4.198 -1.391 1.00 98.25 67 LEU A O 1
ATOM 530 N N . VAL A 1 68 ? -5.133 4.708 -3.493 1.00 98.31 68 VAL A N 1
ATOM 531 C CA . VAL A 1 68 ? -4.161 3.836 -4.158 1.00 98.31 68 VAL A CA 1
ATOM 532 C C . VAL A 1 68 ? -3.137 4.718 -4.859 1.00 98.31 68 VAL A C 1
ATOM 534 O O . VAL A 1 68 ? -3.536 5.676 -5.519 1.00 98.31 68 VAL A O 1
ATOM 537 N N . VAL A 1 69 ? -1.846 4.441 -4.700 1.00 97.75 69 VAL A N 1
ATOM 538 C CA . VAL A 1 69 ? -0.754 5.260 -5.248 1.00 97.75 69 VAL A CA 1
ATOM 539 C C . VAL A 1 69 ? 0.429 4.387 -5.673 1.00 97.75 69 VAL A C 1
ATOM 541 O O . VAL A 1 69 ? 0.786 3.436 -4.980 1.00 97.75 69 VAL A O 1
ATOM 544 N N . GLY A 1 70 ? 1.021 4.689 -6.827 1.00 95.44 70 GLY A N 1
ATOM 545 C CA . GLY A 1 70 ? 2.168 3.972 -7.385 1.00 95.44 70 GLY A CA 1
ATOM 546 C C . GLY A 1 70 ? 3.428 4.833 -7.479 1.00 95.44 70 GLY A C 1
ATOM 547 O O . GLY A 1 70 ? 3.365 6.063 -7.528 1.00 95.44 70 GLY A O 1
ATOM 548 N N . GLY A 1 71 ? 4.581 4.171 -7.516 1.00 93.00 71 GLY A N 1
ATOM 549 C CA . GLY A 1 71 ? 5.863 4.778 -7.857 1.00 93.00 71 GLY A CA 1
ATOM 550 C C . GLY A 1 71 ? 6.382 5.733 -6.790 1.00 93.00 71 GLY A C 1
ATOM 551 O O . GLY A 1 71 ? 6.124 5.568 -5.595 1.00 93.00 71 GLY A O 1
ATOM 552 N N . GLU A 1 72 ? 7.136 6.739 -7.229 1.00 92.69 72 GLU A N 1
ATOM 553 C CA . GLU A 1 72 ? 7.748 7.729 -6.335 1.00 92.69 72 GLU A CA 1
ATOM 554 C C . GLU A 1 72 ? 6.706 8.578 -5.600 1.00 92.69 72 GLU A C 1
ATOM 556 O O . GLU A 1 72 ? 6.943 8.974 -4.460 1.00 92.69 72 GLU A O 1
ATOM 561 N N . LEU A 1 73 ? 5.524 8.793 -6.198 1.00 94.25 73 LEU A N 1
ATOM 562 C CA . LEU A 1 73 ? 4.425 9.550 -5.586 1.00 94.25 73 LEU A CA 1
ATOM 563 C C . LEU A 1 73 ? 4.013 8.982 -4.224 1.00 94.25 73 LEU A C 1
ATOM 565 O O . LEU A 1 73 ? 3.639 9.735 -3.329 1.00 94.25 73 LEU A O 1
ATOM 569 N N . ALA A 1 74 ? 4.140 7.667 -4.036 1.00 94.38 74 ALA A N 1
ATOM 570 C CA . ALA A 1 74 ? 3.798 7.003 -2.785 1.00 94.38 74 ALA A CA 1
ATOM 571 C C . ALA A 1 74 ? 4.736 7.371 -1.615 1.00 94.38 74 ALA A C 1
ATOM 573 O O . ALA A 1 74 ? 4.400 7.139 -0.455 1.00 94.38 74 ALA A O 1
ATO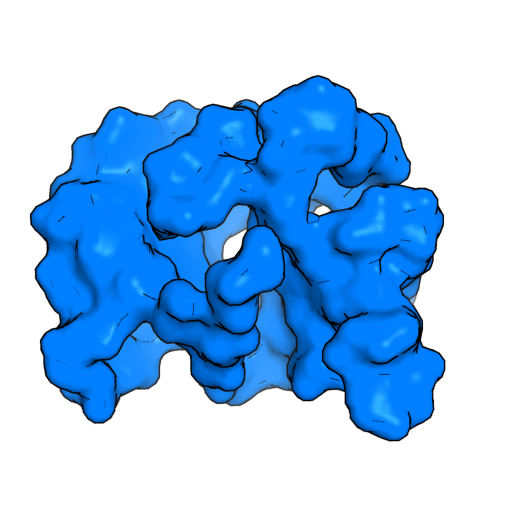M 574 N N . LEU A 1 75 ? 5.911 7.941 -1.907 1.00 95.19 75 LEU A N 1
ATOM 575 C CA . LEU A 1 75 ? 6.938 8.290 -0.917 1.00 95.19 75 LEU A CA 1
ATOM 576 C C . LEU A 1 75 ? 6.785 9.714 -0.371 1.00 95.19 75 LEU A C 1
ATOM 578 O O . LEU A 1 75 ? 7.404 10.066 0.643 1.00 95.19 75 LEU A O 1
ATOM 582 N N . TYR A 1 76 ? 5.964 10.527 -1.030 1.00 95.06 76 TYR A N 1
ATOM 58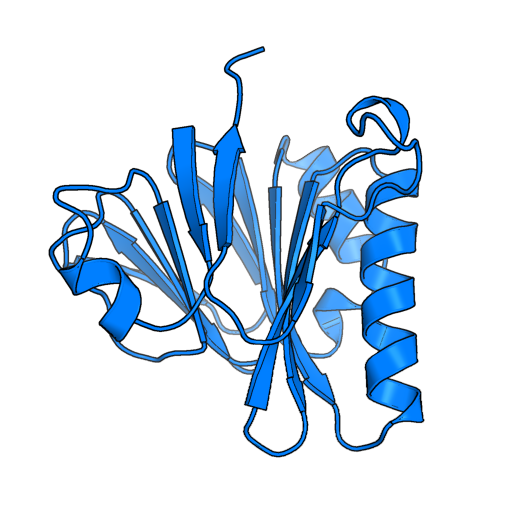3 C CA . TYR A 1 76 ? 5.706 11.910 -0.661 1.00 95.06 76 TYR A CA 1
ATOM 584 C C . TYR A 1 76 ? 4.596 11.992 0.399 1.00 95.06 76 TYR A C 1
ATOM 586 O O . TYR A 1 76 ? 3.545 11.364 0.232 1.00 95.06 76 TYR A O 1
ATOM 594 N N . PRO A 1 77 ? 4.797 12.748 1.497 1.00 94.62 77 PRO A N 1
ATOM 595 C CA . PRO A 1 77 ? 3.777 12.910 2.535 1.00 94.62 77 PRO A CA 1
ATOM 596 C C . PRO A 1 77 ? 2.462 13.480 1.984 1.00 94.62 77 PRO A C 1
ATOM 598 O O . PRO A 1 77 ? 1.387 13.164 2.492 1.00 94.62 77 PRO A O 1
ATOM 601 N N . GLU A 1 78 ? 2.526 14.271 0.912 1.00 96.25 78 GLU A N 1
ATOM 602 C CA . GLU A 1 78 ? 1.389 14.854 0.203 1.00 96.25 78 GLU A CA 1
ATOM 603 C C . GLU A 1 78 ? 0.352 13.798 -0.194 1.00 96.25 78 GLU A C 1
ATOM 605 O O . GLU A 1 78 ? -0.843 14.049 -0.056 1.00 96.25 78 GLU A O 1
ATOM 610 N N . ALA A 1 79 ? 0.774 12.596 -0.607 1.00 96.62 79 ALA A N 1
ATOM 611 C CA . ALA A 1 79 ? -0.153 11.513 -0.924 1.00 96.62 79 ALA A CA 1
ATOM 612 C C . ALA A 1 79 ? -1.014 11.140 0.298 1.00 96.62 79 ALA A C 1
ATOM 614 O O . ALA A 1 79 ? -2.235 11.021 0.199 1.00 96.62 79 ALA A O 1
ATOM 615 N N . PHE A 1 80 ? -0.409 11.029 1.480 1.00 98.12 80 PHE A N 1
ATOM 616 C CA . PHE A 1 80 ? -1.126 10.694 2.709 1.00 98.12 80 PHE A CA 1
ATOM 617 C C . PHE A 1 80 ? -2.017 11.846 3.193 1.00 98.12 80 PHE A C 1
ATOM 619 O O . PHE A 1 80 ? -3.134 11.601 3.652 1.00 98.12 80 PHE A O 1
ATOM 626 N N . TYR A 1 81 ? -1.581 13.100 3.045 1.00 98.00 81 TYR A N 1
ATOM 627 C CA . TYR A 1 81 ? -2.432 14.254 3.348 1.00 98.00 81 TYR A CA 1
ATOM 628 C C . TYR A 1 81 ? -3.639 14.334 2.406 1.00 98.00 81 TYR A C 1
ATOM 630 O O . TYR A 1 81 ? -4.763 14.459 2.889 1.00 98.00 81 TYR A O 1
ATOM 638 N N . ILE A 1 82 ? -3.450 14.130 1.097 1.00 97.31 82 ILE A N 1
ATOM 639 C CA . ILE A 1 82 ? -4.549 14.041 0.120 1.00 97.31 82 ILE A CA 1
ATOM 640 C C . ILE A 1 82 ? -5.520 12.922 0.513 1.00 97.31 82 ILE A C 1
ATOM 642 O O . ILE A 1 82 ? -6.737 13.120 0.493 1.00 97.31 82 ILE A O 1
ATOM 646 N N . ALA A 1 83 ? -5.006 11.750 0.901 1.00 97.81 83 ALA A N 1
ATOM 647 C CA . ALA A 1 83 ? -5.834 10.647 1.378 1.00 97.81 83 ALA A CA 1
ATOM 648 C C . ALA A 1 83 ? -6.683 11.070 2.590 1.00 97.81 83 ALA A C 1
ATOM 650 O O . ALA A 1 83 ? -7.901 10.872 2.591 1.00 97.81 83 ALA A O 1
ATOM 651 N N . LYS A 1 84 ? -6.058 11.707 3.588 1.00 97.44 84 LYS A N 1
ATOM 652 C CA . LYS A 1 84 ? -6.713 12.178 4.815 1.00 97.44 84 LYS A CA 1
ATOM 653 C C . LYS A 1 84 ? -7.798 13.216 4.526 1.00 97.44 84 LYS A C 1
ATOM 655 O O . LYS A 1 84 ? -8.918 13.063 5.009 1.00 97.44 84 LYS A O 1
ATOM 660 N N . GLU A 1 85 ? -7.504 14.221 3.705 1.00 97.44 85 GLU A N 1
ATOM 661 C CA . GLU A 1 85 ? -8.450 15.277 3.310 1.00 97.44 85 GLU A CA 1
ATOM 662 C C . GLU A 1 85 ? -9.663 14.727 2.550 1.00 97.44 85 GLU A C 1
ATOM 664 O O . GLU A 1 85 ? -10.777 15.224 2.701 1.00 97.44 85 GLU A O 1
ATOM 669 N N . ASN A 1 86 ? -9.480 13.644 1.789 1.00 97.62 86 ASN A N 1
ATOM 670 C CA . ASN A 1 86 ? -10.568 12.959 1.088 1.00 97.62 86 ASN A CA 1
ATOM 671 C C . ASN A 1 86 ? -11.339 11.961 1.975 1.00 97.62 86 ASN A C 1
ATOM 673 O O . ASN A 1 86 ? -12.263 11.283 1.506 1.00 97.62 86 ASN A O 1
ATOM 677 N N . GLY A 1 87 ? -10.989 11.863 3.260 1.00 97.00 87 GLY A N 1
ATOM 678 C CA . GLY A 1 87 ? -11.623 10.964 4.220 1.00 97.00 87 GLY A CA 1
ATOM 679 C C . GLY A 1 87 ? -11.256 9.494 4.022 1.00 97.00 87 GLY A C 1
ATOM 680 O O . GLY A 1 87 ? -12.009 8.617 4.449 1.00 97.00 87 GLY A O 1
ATOM 681 N N . ALA A 1 88 ? -10.134 9.202 3.358 1.00 97.38 88 ALA A N 1
ATOM 682 C CA . ALA A 1 88 ? -9.613 7.845 3.303 1.00 97.38 88 ALA A CA 1
ATOM 683 C C . ALA A 1 88 ? -9.195 7.372 4.702 1.00 97.38 88 ALA A C 1
ATOM 685 O O . ALA A 1 88 ? -8.833 8.163 5.571 1.00 97.38 88 ALA A O 1
ATOM 686 N N . LYS A 1 89 ? -9.258 6.059 4.916 1.00 96.00 89 LYS A N 1
ATOM 687 C CA . LYS A 1 89 ? -8.764 5.384 6.129 1.00 96.00 89 LYS A CA 1
ATOM 688 C C . LYS A 1 89 ? -7.581 4.463 5.840 1.00 96.00 89 LYS A C 1
ATOM 690 O O . LYS A 1 89 ? -6.935 3.987 6.771 1.00 96.00 89 LYS A O 1
ATOM 695 N N . LEU A 1 90 ? -7.322 4.221 4.557 1.00 97.38 90 LEU A N 1
ATOM 696 C CA . LEU A 1 90 ? -6.320 3.299 4.057 1.00 97.38 90 LEU A CA 1
ATOM 697 C C . LEU A 1 90 ? -5.529 3.945 2.915 1.00 97.38 90 LEU A C 1
ATOM 699 O O . LEU A 1 90 ? -6.111 4.573 2.030 1.00 97.38 90 LEU A O 1
ATOM 703 N N . VAL A 1 91 ? -4.217 3.745 2.913 1.00 98.31 91 VAL A N 1
ATOM 704 C CA . VAL A 1 91 ? -3.338 4.015 1.772 1.00 98.31 91 VAL A CA 1
ATOM 705 C C . VAL A 1 91 ? -2.764 2.691 1.278 1.00 98.31 91 VAL A C 1
ATOM 707 O O . VAL A 1 91 ? -2.215 1.924 2.063 1.00 98.31 91 VAL A O 1
ATOM 710 N N . ILE A 1 92 ? -2.889 2.413 -0.016 1.00 98.38 92 ILE A N 1
ATOM 711 C CA . ILE A 1 92 ? -2.298 1.251 -0.680 1.00 98.38 92 ILE A CA 1
ATOM 712 C C . ILE A 1 92 ? -1.238 1.766 -1.644 1.00 98.38 92 ILE A C 1
ATOM 714 O O . ILE A 1 92 ? -1.548 2.451 -2.618 1.00 98.38 92 ILE A O 1
ATOM 718 N N . GLY A 1 93 ? 0.013 1.455 -1.344 1.00 97.94 93 GLY A N 1
ATOM 719 C CA . GLY A 1 93 ? 1.174 1.892 -2.090 1.00 97.94 93 GLY A CA 1
ATOM 720 C C . GLY A 1 93 ? 1.829 0.761 -2.863 1.00 97.94 93 GLY A C 1
ATOM 721 O O . GLY A 1 93 ? 2.042 -0.317 -2.308 1.00 97.94 93 GLY A O 1
ATOM 722 N N . PHE A 1 94 ? 2.210 1.036 -4.105 1.00 97.75 94 PHE A N 1
ATOM 723 C CA . PHE A 1 94 ? 3.039 0.153 -4.918 1.00 97.75 94 PHE A CA 1
ATOM 724 C C . PHE A 1 94 ? 4.369 0.837 -5.219 1.00 97.75 94 PHE A C 1
ATOM 726 O O . PHE A 1 94 ? 4.398 1.902 -5.834 1.00 97.75 94 PHE A O 1
ATO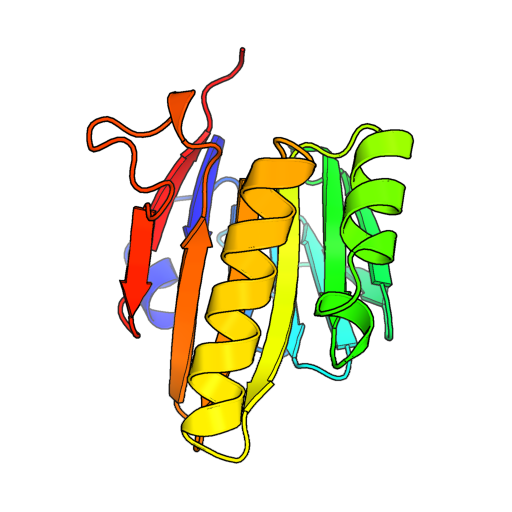M 733 N N . SER A 1 95 ? 5.477 0.236 -4.798 1.00 96.81 95 SER A N 1
ATOM 734 C CA . SER A 1 95 ? 6.810 0.814 -4.988 1.00 96.81 95 SER A CA 1
ATOM 735 C C . SER A 1 95 ? 7.821 -0.246 -5.410 1.00 96.81 95 SER A C 1
ATOM 737 O O . SER A 1 95 ? 7.712 -1.412 -5.035 1.00 96.81 95 SER A O 1
ATOM 739 N N . GLU A 1 96 ? 8.836 0.169 -6.161 1.00 96.69 96 GLU A N 1
ATOM 740 C CA . GLU A 1 96 ? 9.966 -0.674 -6.544 1.00 96.69 96 GLU A CA 1
ATOM 741 C C . GLU A 1 96 ? 11.247 -0.134 -5.895 1.00 96.69 96 GLU A C 1
ATOM 743 O O . GLU A 1 96 ? 11.494 1.071 -5.893 1.00 96.69 96 GLU A O 1
ATOM 748 N N . ALA A 1 97 ? 12.049 -1.022 -5.308 1.00 96.81 97 ALA A N 1
ATOM 749 C CA . ALA A 1 97 ? 13.364 -0.707 -4.763 1.00 96.81 97 ALA A CA 1
ATOM 750 C C . ALA A 1 97 ? 14.461 -1.322 -5.635 1.00 96.81 97 ALA A C 1
ATOM 752 O O . ALA A 1 97 ? 14.433 -2.516 -5.949 1.00 96.81 97 ALA A O 1
ATOM 753 N N . HIS A 1 98 ? 15.484 -0.525 -5.946 1.00 95.44 98 HIS A N 1
ATOM 754 C CA . HIS A 1 98 ? 16.632 -0.961 -6.746 1.00 95.44 98 HIS A CA 1
ATOM 755 C C . HIS A 1 98 ? 17.880 -1.243 -5.897 1.00 95.44 98 HIS A C 1
ATOM 757 O O . HIS A 1 98 ? 18.802 -1.923 -6.349 1.00 95.44 98 HIS A O 1
ATOM 763 N N . SER A 1 99 ? 17.897 -0.788 -4.643 1.00 97.31 99 SER A N 1
ATOM 764 C CA . SER A 1 99 ? 18.957 -1.061 -3.676 1.00 97.31 99 SER A CA 1
ATOM 765 C C . SER A 1 99 ? 18.402 -1.370 -2.283 1.00 97.31 99 SER A C 1
ATOM 767 O O . SER A 1 99 ? 17.245 -1.094 -1.967 1.00 97.31 99 SER A O 1
ATOM 769 N N . PHE A 1 100 ? 19.246 -1.930 -1.411 1.00 96.06 100 PHE A N 1
ATOM 770 C CA . PHE A 1 100 ? 18.877 -2.158 -0.010 1.00 96.06 100 PHE A CA 1
ATOM 771 C C . PHE A 1 100 ? 18.667 -0.843 0.762 1.00 96.06 100 PHE A C 1
ATOM 773 O O . PHE A 1 100 ? 17.889 -0.797 1.715 1.00 96.06 100 PHE A O 1
ATOM 780 N N . ALA A 1 101 ? 19.342 0.237 0.355 1.00 97.12 101 ALA A N 1
ATOM 781 C CA . ALA A 1 101 ? 19.119 1.561 0.925 1.00 97.12 101 ALA A CA 1
ATOM 782 C C . ALA A 1 101 ? 17.709 2.061 0.582 1.00 97.12 101 ALA A C 1
ATOM 784 O O . ALA A 1 101 ? 16.966 2.428 1.492 1.00 97.12 101 ALA A O 1
ATOM 785 N N . ASP A 1 102 ? 17.310 1.968 -0.691 1.00 96.06 102 ASP A N 1
ATOM 786 C CA . ASP A 1 102 ? 15.963 2.348 -1.144 1.00 96.06 102 ASP A CA 1
ATOM 787 C C . ASP A 1 102 ? 14.895 1.509 -0.447 1.00 96.06 102 ASP A C 1
ATOM 789 O O . ASP A 1 102 ? 13.905 2.043 0.043 1.00 96.06 102 ASP A O 1
ATOM 793 N N . PHE A 1 103 ? 15.130 0.199 -0.329 1.00 96.88 103 PHE A N 1
ATOM 794 C CA . PHE A 1 103 ? 14.222 -0.717 0.353 1.00 96.88 103 PHE A CA 1
ATOM 795 C C . PHE A 1 103 ? 13.898 -0.249 1.779 1.00 96.88 103 PHE A C 1
ATOM 797 O O . PHE A 1 103 ? 12.732 -0.133 2.154 1.00 96.88 103 PHE A O 1
ATOM 804 N N . ASN A 1 104 ? 14.924 0.071 2.573 1.00 97.31 104 ASN A N 1
ATOM 805 C CA . ASN A 1 104 ? 14.722 0.551 3.940 1.00 97.31 104 ASN A CA 1
ATOM 806 C C . ASN A 1 104 ? 14.146 1.970 3.983 1.00 97.31 104 ASN A C 1
ATOM 808 O O . ASN A 1 104 ? 13.334 2.272 4.857 1.00 97.31 104 ASN A O 1
ATOM 812 N N . PHE A 1 105 ? 14.537 2.832 3.043 1.00 97.50 105 PHE A N 1
ATOM 813 C CA . PHE A 1 105 ? 14.024 4.194 2.947 1.00 97.50 105 PHE A CA 1
ATOM 814 C C . PHE A 1 105 ? 12.516 4.219 2.676 1.00 97.50 105 PHE A C 1
ATOM 816 O O . PHE A 1 105 ? 11.780 4.918 3.371 1.00 97.50 105 PHE A O 1
ATOM 823 N N . ILE A 1 106 ? 12.041 3.413 1.725 1.00 97.75 106 ILE A N 1
ATOM 824 C CA . ILE A 1 106 ? 10.619 3.313 1.376 1.00 97.75 106 ILE A CA 1
ATOM 825 C C . ILE A 1 106 ? 9.810 2.824 2.581 1.00 97.75 106 ILE A C 1
ATOM 827 O O . ILE A 1 106 ? 8.822 3.454 2.955 1.00 97.75 106 ILE A O 1
ATOM 831 N N . LYS A 1 107 ? 10.265 1.758 3.251 1.00 97.75 107 LYS A N 1
ATOM 832 C CA . LYS A 1 107 ? 9.625 1.255 4.476 1.00 97.75 107 LYS A CA 1
ATOM 833 C C . LYS A 1 107 ? 9.516 2.334 5.555 1.00 97.75 107 LYS A C 1
ATOM 835 O O . LYS A 1 107 ? 8.441 2.552 6.111 1.00 97.75 107 LYS A O 1
ATOM 840 N N . ALA A 1 108 ? 10.612 3.050 5.811 1.00 97.62 108 ALA A N 1
ATOM 841 C CA . ALA A 1 108 ? 10.640 4.127 6.795 1.00 97.62 108 ALA A CA 1
ATOM 842 C C . ALA A 1 108 ? 9.673 5.269 6.438 1.00 97.62 108 ALA A C 1
ATOM 844 O O . ALA A 1 108 ? 9.013 5.798 7.329 1.00 97.62 108 ALA A O 1
ATOM 845 N N . LYS A 1 109 ? 9.546 5.621 5.150 1.00 98.19 109 LYS A N 1
ATOM 846 C CA . LYS A 1 109 ? 8.592 6.634 4.671 1.00 98.19 109 LYS A CA 1
ATOM 847 C C . LYS A 1 109 ? 7.148 6.229 4.932 1.00 98.19 109 LYS A C 1
ATOM 849 O O . LYS A 1 109 ? 6.421 6.992 5.557 1.00 98.19 109 LYS A O 1
ATOM 854 N N . PHE A 1 110 ? 6.746 5.029 4.518 1.00 98.25 110 PHE A N 1
ATOM 855 C CA . PHE A 1 110 ? 5.387 4.543 4.768 1.00 98.25 110 PHE A CA 1
ATOM 856 C C . PHE A 1 110 ? 5.071 4.474 6.259 1.00 98.25 110 PHE A C 1
ATOM 858 O O . PHE A 1 110 ? 4.000 4.915 6.680 1.00 98.25 110 PHE A O 1
ATOM 865 N N . TRP A 1 111 ? 6.010 3.974 7.066 1.00 97.94 111 TRP A N 1
ATOM 866 C CA . TRP A 1 111 ? 5.852 3.947 8.513 1.00 97.94 111 TRP A CA 1
ATOM 867 C C . TRP A 1 111 ? 5.664 5.356 9.089 1.00 97.94 111 TRP A C 1
ATOM 869 O O . TRP A 1 111 ? 4.692 5.583 9.806 1.00 97.94 111 TRP A O 1
ATOM 879 N N . ALA A 1 112 ? 6.538 6.307 8.743 1.00 98.00 112 ALA A N 1
ATOM 880 C CA . ALA A 1 112 ? 6.481 7.676 9.255 1.00 98.00 112 ALA A CA 1
ATOM 881 C C . ALA A 1 112 ? 5.178 8.381 8.854 1.00 98.00 112 ALA A C 1
ATOM 883 O O . ALA A 1 112 ? 4.466 8.889 9.718 1.00 98.00 112 ALA A O 1
ATOM 884 N N . HIS A 1 113 ? 4.805 8.319 7.573 1.00 98.12 113 HIS A N 1
ATOM 885 C CA . HIS A 1 113 ? 3.584 8.948 7.059 1.00 98.12 113 HIS A CA 1
ATOM 886 C C . HIS A 1 113 ? 2.316 8.367 7.695 1.00 98.12 113 HIS A C 1
ATOM 888 O O . HIS A 1 113 ? 1.367 9.101 7.972 1.00 98.12 113 HIS A O 1
ATOM 894 N N . THR A 1 114 ? 2.306 7.061 7.983 1.00 97.75 114 THR A N 1
ATOM 895 C CA . THR A 1 114 ? 1.232 6.392 8.743 1.00 97.75 114 THR A CA 1
ATOM 896 C C . THR A 1 114 ? 1.087 7.008 10.132 1.00 97.75 114 THR A C 1
ATOM 898 O O . THR A 1 114 ? -0.030 7.299 10.560 1.00 97.75 114 THR A O 1
ATOM 901 N N . GLN A 1 115 ? 2.202 7.245 10.832 1.00 96.81 115 GLN A N 1
ATOM 902 C CA . GLN A 1 115 ? 2.156 7.838 12.170 1.00 96.81 115 GLN A CA 1
ATOM 903 C C . GLN A 1 115 ? 1.716 9.304 12.132 1.00 96.81 115 GLN A C 1
ATOM 905 O O . GLN A 1 115 ? 0.892 9.708 12.943 1.00 96.81 115 GLN A O 1
ATOM 910 N N . GLU A 1 116 ? 2.218 10.090 11.179 1.00 95.94 116 GLU A N 1
ATOM 911 C CA . GLU A 1 116 ? 1.892 11.517 11.064 1.00 95.94 116 GLU A CA 1
ATOM 912 C C . GLU A 1 116 ? 0.428 11.764 10.682 1.00 95.94 116 GLU A C 1
ATOM 914 O O . GLU A 1 116 ? -0.216 12.691 11.177 1.00 95.94 116 GLU A O 1
ATOM 919 N N . THR A 1 117 ? -0.117 10.939 9.788 1.00 96.50 117 THR A N 1
ATOM 920 C CA . THR A 1 117 ? -1.470 11.149 9.254 1.00 96.50 117 THR A CA 1
ATOM 921 C C . THR A 1 117 ? -2.546 10.347 9.972 1.00 96.50 117 THR A C 1
ATOM 923 O O . THR A 1 117 ? -3.728 10.655 9.801 1.00 96.50 117 THR A O 1
ATOM 926 N N . GLU A 1 118 ? -2.153 9.384 10.806 1.00 95.06 118 GLU A N 1
ATOM 927 C CA . GLU A 1 118 ? -3.024 8.418 11.487 1.00 95.06 118 GLU A CA 1
ATOM 928 C C . GLU A 1 118 ? -3.844 7.537 10.523 1.00 95.06 118 GLU A C 1
ATOM 930 O O . GLU A 1 118 ? -4.876 6.966 10.888 1.00 95.06 118 GLU A O 1
ATOM 935 N N . LEU A 1 119 ? -3.383 7.410 9.277 1.00 95.94 119 LEU A N 1
ATOM 936 C CA . LEU A 1 119 ? -3.933 6.491 8.285 1.00 95.94 119 LEU A CA 1
ATOM 937 C C . LEU A 1 119 ? -3.243 5.138 8.392 1.00 95.94 119 LEU A C 1
ATOM 939 O O . LEU A 1 119 ? -2.046 5.071 8.642 1.00 95.94 119 LEU A O 1
ATOM 943 N N . ILE A 1 120 ? -3.980 4.055 8.149 1.00 96.56 120 ILE A N 1
ATOM 944 C CA . ILE A 1 120 ? -3.360 2.741 7.959 1.00 96.56 120 ILE A CA 1
ATOM 945 C C . ILE A 1 120 ? -2.754 2.702 6.556 1.00 96.56 120 ILE A C 1
ATOM 947 O O . ILE A 1 120 ? -3.367 3.202 5.610 1.00 96.56 120 ILE A O 1
ATOM 951 N N . SER A 1 121 ? -1.582 2.087 6.396 1.00 97.88 121 SER A N 1
ATOM 952 C CA . SER A 1 121 ? -0.985 1.889 5.078 1.00 97.88 121 SER A CA 1
ATOM 953 C C . SER A 1 121 ? -0.560 0.449 4.811 1.00 97.88 121 SER A C 1
ATOM 955 O O . SER A 1 121 ? -0.134 -0.287 5.701 1.00 97.88 121 SER A O 1
ATOM 957 N N . ILE A 1 122 ? -0.701 0.056 3.548 1.00 98.12 122 ILE A N 1
ATOM 958 C CA . ILE A 1 122 ? -0.207 -1.190 2.973 1.00 98.12 122 ILE A CA 1
ATOM 959 C C . ILE A 1 122 ? 0.773 -0.788 1.872 1.00 98.12 122 ILE A C 1
ATOM 961 O O . ILE A 1 122 ? 0.384 -0.117 0.922 1.00 98.12 122 ILE A O 1
ATOM 965 N N . SER A 1 123 ? 2.032 -1.188 1.992 1.00 97.56 123 SER A N 1
ATOM 966 C CA . SER A 1 123 ? 3.079 -0.970 0.998 1.00 97.56 123 SER A CA 1
ATOM 967 C C . SER A 1 123 ? 3.486 -2.309 0.396 1.00 97.56 123 SER A C 1
ATOM 969 O O . SER A 1 123 ? 4.094 -3.145 1.072 1.00 97.56 123 SER A O 1
ATOM 971 N N . LEU A 1 124 ? 3.139 -2.508 -0.875 1.00 97.62 124 LEU A N 1
ATOM 972 C CA . LEU A 1 124 ? 3.664 -3.591 -1.694 1.00 97.62 124 LEU A CA 1
ATOM 973 C C . LEU A 1 124 ? 4.956 -3.103 -2.334 1.00 97.62 124 LEU A C 1
ATOM 975 O O . LEU A 1 124 ? 4.949 -2.292 -3.262 1.00 97.62 124 LEU A O 1
ATOM 979 N N . LEU A 1 125 ? 6.065 -3.591 -1.793 1.00 97.25 125 LEU A N 1
ATOM 980 C CA . LEU A 1 125 ? 7.405 -3.177 -2.173 1.00 97.25 125 LEU A CA 1
ATOM 981 C C . LEU A 1 125 ? 8.096 -4.302 -2.934 1.00 97.25 125 LEU A C 1
ATOM 983 O O . LEU A 1 125 ? 8.478 -5.310 -2.340 1.00 97.25 125 LEU A O 1
ATOM 987 N N . ASN A 1 126 ? 8.275 -4.134 -4.239 1.00 96.81 126 ASN A N 1
ATOM 988 C CA . ASN A 1 126 ? 9.064 -5.062 -5.036 1.00 96.81 126 ASN A CA 1
ATOM 989 C C . ASN A 1 126 ? 10.554 -4.751 -4.872 1.00 96.81 126 ASN A C 1
ATOM 991 O O . ASN A 1 126 ? 11.012 -3.656 -5.188 1.00 96.81 126 ASN A O 1
ATOM 995 N N . PHE A 1 127 ? 11.317 -5.722 -4.383 1.00 97.12 127 PHE A N 1
ATOM 996 C CA . PHE A 1 127 ? 12.765 -5.652 -4.287 1.00 97.12 127 PHE A CA 1
ATOM 997 C C . PHE A 1 127 ? 13.370 -6.878 -4.959 1.00 97.12 127 PHE A C 1
ATOM 999 O O . PHE A 1 127 ? 13.193 -8.008 -4.499 1.00 97.12 127 PHE A O 1
ATOM 1006 N N . GLN A 1 128 ? 14.076 -6.650 -6.069 1.00 93.81 128 GLN A N 1
ATOM 1007 C CA . GLN A 1 128 ? 14.734 -7.704 -6.853 1.00 93.81 128 GLN A CA 1
ATOM 1008 C C . GLN A 1 128 ? 13.779 -8.842 -7.270 1.00 93.81 128 GLN A C 1
ATOM 1010 O O . GLN A 1 128 ? 14.129 -10.022 -7.213 1.00 93.81 128 GLN A O 1
ATOM 1015 N N . GLY A 1 129 ? 12.551 -8.494 -7.667 1.00 91.81 129 GLY A N 1
ATOM 1016 C CA . GLY A 1 129 ? 11.531 -9.451 -8.106 1.00 91.81 129 GLY A CA 1
ATOM 1017 C C . GLY A 1 129 ? 10.783 -10.149 -6.968 1.00 91.81 129 GLY A C 1
ATOM 1018 O O . GLY A 1 129 ? 9.979 -11.042 -7.228 1.00 91.81 129 GLY A O 1
ATOM 1019 N N . ARG A 1 130 ? 11.030 -9.771 -5.707 1.00 94.62 130 ARG A N 1
ATOM 1020 C CA . ARG A 1 130 ? 10.292 -10.265 -4.540 1.00 94.62 130 ARG A CA 1
ATOM 1021 C C . ARG A 1 130 ? 9.425 -9.157 -3.972 1.00 94.62 130 ARG A C 1
ATOM 1023 O O . ARG A 1 130 ? 9.924 -8.083 -3.655 1.00 94.62 130 ARG A O 1
ATOM 1030 N N . VAL A 1 131 ? 8.141 -9.441 -3.802 1.00 95.75 131 VAL A N 1
ATOM 1031 C CA . VAL A 1 131 ? 7.167 -8.480 -3.282 1.00 95.75 131 VAL A CA 1
ATOM 1032 C C . VAL A 1 131 ? 7.066 -8.635 -1.772 1.00 95.75 131 VAL A C 1
ATOM 1034 O O . VAL A 1 131 ? 6.721 -9.701 -1.266 1.00 95.75 131 VAL A O 1
ATOM 1037 N N . TYR A 1 132 ? 7.384 -7.561 -1.061 1.00 96.75 132 TYR A N 1
ATOM 1038 C CA . TYR A 1 132 ? 7.260 -7.458 0.382 1.00 96.75 132 TYR A CA 1
ATOM 1039 C C . TYR A 1 132 ? 5.953 -6.746 0.726 1.00 96.75 132 TYR A C 1
ATOM 1041 O O . TYR A 1 132 ? 5.728 -5.612 0.308 1.00 96.75 132 TYR A O 1
ATOM 1049 N N . ASN A 1 133 ? 5.116 -7.417 1.509 1.00 96.38 133 ASN A N 1
ATOM 1050 C CA . ASN A 1 133 ? 3.873 -6.910 2.066 1.00 96.38 133 ASN A CA 1
ATOM 1051 C C . ASN A 1 133 ? 4.203 -6.219 3.395 1.00 96.38 133 ASN A C 1
ATOM 1053 O O . ASN A 1 133 ? 4.387 -6.883 4.418 1.00 96.38 133 ASN A O 1
ATOM 1057 N N . ASN A 1 134 ? 4.333 -4.894 3.375 1.00 97.38 134 ASN A N 1
ATOM 1058 C CA . ASN A 1 134 ? 4.595 -4.107 4.577 1.00 97.38 134 ASN A CA 1
ATOM 1059 C C . ASN A 1 134 ? 3.312 -3.402 5.006 1.00 97.38 134 ASN A C 1
ATOM 1061 O O . ASN A 1 134 ? 2.679 -2.721 4.203 1.00 97.38 134 ASN A O 1
ATOM 1065 N N . ILE A 1 135 ? 2.899 -3.587 6.255 1.00 97.44 135 ILE A N 1
ATOM 1066 C CA . ILE A 1 135 ? 1.618 -3.098 6.762 1.00 97.44 135 ILE A CA 1
ATOM 1067 C C . ILE A 1 135 ? 1.870 -2.308 8.037 1.00 97.44 135 ILE A C 1
ATOM 1069 O O . ILE A 1 135 ? 2.407 -2.839 9.017 1.00 97.44 135 ILE A O 1
ATOM 1073 N N . TYR A 1 136 ? 1.434 -1.051 8.020 1.00 97.25 136 TYR A N 1
ATOM 1074 C CA . TYR A 1 136 ? 1.664 -0.094 9.090 1.00 97.25 136 TYR A CA 1
ATOM 1075 C C . TYR A 1 136 ? 0.354 0.478 9.612 1.00 97.25 136 TYR A C 1
ATOM 1077 O O . TYR A 1 136 ? -0.518 0.890 8.848 1.00 97.25 136 TYR A O 1
ATOM 1085 N N . PHE A 1 137 ? 0.215 0.494 10.931 1.00 96.44 137 PHE A N 1
ATOM 1086 C CA . PHE A 1 137 ? -0.911 1.071 11.657 1.00 96.44 137 PHE A CA 1
ATOM 1087 C C . PHE A 1 137 ? -0.402 2.240 12.519 1.00 96.44 137 PHE A C 1
ATOM 1089 O O . PHE A 1 137 ? 0.776 2.254 12.893 1.00 96.44 137 PHE A O 1
ATOM 1096 N N . PRO A 1 138 ? -1.267 3.202 12.884 1.00 95.19 138 PRO A N 1
ATOM 1097 C CA . PRO A 1 138 ? -0.938 4.190 13.908 1.00 95.19 138 PRO A CA 1
ATOM 1098 C C . PRO A 1 138 ? -0.508 3.504 15.216 1.00 95.19 138 PRO A C 1
ATOM 1100 O O . PRO A 1 138 ? -1.103 2.488 15.587 1.00 95.19 138 PRO A O 1
ATOM 1103 N N . LEU A 1 139 ? 0.493 4.043 15.926 1.00 93.31 139 LEU A N 1
ATOM 1104 C CA . LEU A 1 139 ? 1.102 3.405 17.109 1.00 93.31 139 LEU A CA 1
ATOM 1105 C C . LEU A 1 139 ? 0.056 2.940 18.127 1.00 93.31 139 LEU A C 1
ATOM 1107 O O . LEU A 1 139 ? 0.108 1.796 18.584 1.00 93.31 139 LEU A O 1
ATOM 1111 N N . GLU A 1 140 ? -0.923 3.800 18.416 1.00 88.38 140 GLU A N 1
ATOM 1112 C CA . GLU A 1 140 ? -2.003 3.564 19.385 1.00 88.38 140 GLU A CA 1
ATOM 1113 C C . GLU A 1 140 ? -2.914 2.385 19.006 1.00 88.38 140 GLU A C 1
ATOM 1115 O O . GLU A 1 140 ? -3.574 1.804 19.864 1.00 88.38 140 GLU A O 1
ATOM 1120 N N . LYS A 1 141 ? -2.924 1.982 17.729 1.00 86.50 141 LYS A N 1
ATOM 1121 C CA . LYS A 1 141 ? -3.700 0.839 17.224 1.00 86.50 141 LYS A CA 1
ATOM 1122 C C . LYS A 1 141 ? -2.927 -0.483 17.255 1.00 86.50 141 LYS A C 1
ATOM 1124 O O . LYS A 1 141 ? -3.471 -1.514 16.868 1.00 86.50 141 LYS A O 1
ATOM 1129 N N . THR A 1 142 ? -1.671 -0.488 17.713 1.00 85.56 142 THR A N 1
ATOM 1130 C CA . THR A 1 142 ? -0.833 -1.697 17.781 1.00 85.56 142 THR A CA 1
ATOM 1131 C C . THR A 1 142 ? -0.503 -2.083 19.220 1.00 85.56 142 THR A C 1
ATOM 1133 O O . THR A 1 142 ? -0.072 -1.254 20.018 1.00 85.56 142 THR A O 1
ATOM 1136 N N . LYS A 1 143 ? -0.640 -3.374 19.566 1.00 82.25 143 LYS A N 1
ATOM 1137 C CA . LYS A 1 143 ? -0.380 -3.873 20.935 1.00 82.25 143 LYS A CA 1
ATOM 1138 C C . LYS A 1 143 ? 1.050 -3.607 21.416 1.00 82.25 143 LYS A C 1
ATOM 1140 O O . LYS A 1 143 ? 1.264 -3.377 22.600 1.00 82.25 143 LYS A O 1
ATOM 1145 N N . ASN A 1 144 ? 2.021 -3.661 20.506 1.00 86.25 144 ASN A N 1
ATOM 1146 C CA . ASN A 1 144 ? 3.440 -3.454 20.801 1.00 86.25 144 ASN A CA 1
ATOM 1147 C C . ASN A 1 144 ? 3.888 -1.988 20.640 1.00 86.25 144 ASN A C 1
ATOM 1149 O O . ASN A 1 144 ? 5.067 -1.710 20.838 1.00 86.25 144 ASN A O 1
ATOM 1153 N N . LYS A 1 145 ? 2.978 -1.073 20.265 1.00 88.50 145 LYS A N 1
ATOM 1154 C CA . LYS A 1 145 ? 3.261 0.346 19.988 1.00 88.50 145 LYS A CA 1
ATOM 1155 C C . LYS A 1 145 ? 4.397 0.582 18.988 1.00 88.50 145 LYS A C 1
ATOM 1157 O O . LYS A 1 145 ? 5.079 1.598 19.055 1.00 88.50 145 LYS A O 1
ATOM 1162 N N . THR A 1 146 ? 4.614 -0.354 18.066 1.00 90.44 146 THR A N 1
ATOM 1163 C CA . THR A 1 146 ? 5.615 -0.191 16.997 1.00 90.44 146 THR A CA 1
ATOM 1164 C C . THR A 1 146 ? 5.011 0.401 15.734 1.00 90.44 146 THR A C 1
ATOM 1166 O O . THR A 1 146 ? 5.745 0.866 14.871 1.00 90.44 146 THR A O 1
ATOM 1169 N N . GLY A 1 147 ? 3.684 0.341 15.583 1.00 92.94 147 GLY A N 1
ATOM 1170 C CA . GLY A 1 147 ? 3.011 0.675 14.330 1.00 92.94 147 GLY A CA 1
ATOM 1171 C C . GLY A 1 147 ? 3.265 -0.328 13.200 1.00 92.94 147 GLY A C 1
ATOM 1172 O O . GLY A 1 147 ? 2.668 -0.195 12.141 1.00 92.94 147 GLY A O 1
ATOM 1173 N N . VAL A 1 148 ? 4.108 -1.347 13.399 1.00 94.88 148 VAL A N 1
ATOM 1174 C CA . VAL A 1 148 ? 4.391 -2.390 12.408 1.00 94.88 148 VAL A CA 1
ATOM 1175 C C . VAL A 1 148 ? 3.492 -3.590 12.679 1.00 94.88 148 VAL A C 1
ATOM 1177 O O . VAL A 1 148 ? 3.559 -4.193 13.752 1.00 94.88 148 VAL A O 1
ATOM 1180 N N . VAL A 1 149 ? 2.651 -3.940 11.705 1.00 93.69 149 VAL A N 1
ATOM 1181 C CA . VAL A 1 149 ? 1.770 -5.117 11.780 1.00 93.69 149 VAL A CA 1
ATOM 1182 C C . VAL A 1 149 ? 2.398 -6.310 11.073 1.00 93.69 149 VAL A C 1
ATOM 1184 O O . VAL A 1 149 ? 2.390 -7.414 11.612 1.00 93.69 149 VAL A O 1
ATOM 1187 N N . ALA A 1 150 ? 2.972 -6.091 9.892 1.00 93.69 150 ALA A N 1
ATOM 1188 C CA . ALA A 1 150 ? 3.681 -7.123 9.150 1.00 93.69 150 ALA A CA 1
ATOM 1189 C C . ALA A 1 150 ? 4.733 -6.507 8.229 1.00 93.69 150 ALA A C 1
ATOM 1191 O O . ALA A 1 150 ? 4.515 -5.440 7.661 1.00 93.69 150 ALA A O 1
ATOM 1192 N N . GLU A 1 151 ? 5.851 -7.210 8.062 1.00 93.69 151 GLU A N 1
ATOM 1193 C CA . GLU A 1 151 ? 6.868 -6.930 7.051 1.00 93.69 151 GLU A CA 1
ATOM 1194 C C . GLU A 1 151 ? 7.444 -8.260 6.570 1.00 93.69 151 GLU A C 1
ATOM 1196 O O . GLU A 1 151 ? 8.032 -9.015 7.346 1.00 93.69 151 GLU A O 1
ATOM 1201 N N . GLY A 1 152 ? 7.274 -8.576 5.291 1.00 94.25 152 GLY A N 1
ATOM 1202 C CA . GLY A 1 152 ? 7.787 -9.823 4.737 1.00 94.25 152 GLY A CA 1
ATOM 1203 C C . GLY A 1 152 ? 7.137 -10.188 3.416 1.00 94.25 152 GLY A C 1
ATOM 1204 O O . GLY A 1 152 ? 6.331 -9.442 2.883 1.00 94.25 152 GLY A O 1
ATOM 1205 N N . ILE A 1 153 ? 7.498 -11.350 2.883 1.00 93.12 153 ILE A N 1
ATOM 1206 C CA . ILE A 1 153 ? 6.974 -11.852 1.601 1.00 93.12 153 ILE A CA 1
ATOM 1207 C C . ILE A 1 153 ? 5.734 -12.737 1.766 1.00 93.12 153 ILE A C 1
ATOM 1209 O O . ILE A 1 153 ? 5.052 -13.045 0.791 1.00 93.12 153 ILE A O 1
ATOM 1213 N N . ALA A 1 154 ? 5.465 -13.189 2.993 1.00 90.81 154 ALA A N 1
ATOM 1214 C CA . ALA A 1 154 ? 4.328 -14.047 3.274 1.00 90.81 154 ALA A CA 1
ATOM 1215 C C . ALA A 1 154 ? 3.015 -13.272 3.066 1.00 90.81 154 ALA A C 1
ATOM 1217 O O . ALA A 1 154 ? 2.973 -12.067 3.342 1.00 90.81 154 ALA A O 1
ATOM 1218 N N . PRO A 1 155 ? 1.949 -13.941 2.602 1.00 90.81 155 PRO A N 1
ATOM 1219 C CA . PRO A 1 155 ? 0.615 -13.365 2.602 1.00 90.81 155 PRO A CA 1
ATOM 1220 C C . PRO A 1 155 ? 0.190 -12.985 4.023 1.00 90.81 155 PRO A C 1
ATOM 1222 O O . PRO A 1 155 ? 0.504 -13.689 4.984 1.00 90.81 155 PRO A O 1
ATOM 1225 N N . VAL A 1 156 ? -0.524 -11.872 4.155 1.00 91.88 156 VAL A N 1
ATOM 1226 C CA . VAL A 1 156 ? -0.970 -11.340 5.443 1.00 91.88 156 VAL A CA 1
ATOM 1227 C C . VAL A 1 156 ? -2.471 -11.135 5.413 1.00 91.88 156 VAL A C 1
ATOM 1229 O O . VAL A 1 156 ? -3.008 -10.514 4.497 1.00 91.88 156 VAL A O 1
ATOM 1232 N N . PHE A 1 157 ? -3.137 -11.630 6.450 1.00 89.50 157 PHE A N 1
ATOM 1233 C CA . PHE A 1 157 ? -4.554 -11.410 6.676 1.00 89.50 157 PHE A CA 1
ATOM 1234 C C . PHE A 1 157 ? -4.754 -10.335 7.744 1.00 89.50 157 PHE A C 1
ATOM 1236 O O . PHE A 1 157 ? -4.139 -10.385 8.810 1.00 89.50 157 PHE A O 1
ATOM 1243 N N . LEU A 1 158 ? -5.614 -9.364 7.453 1.00 88.75 158 LEU A N 1
ATOM 1244 C CA . LEU A 1 158 ? -5.939 -8.252 8.337 1.00 88.75 158 LEU A CA 1
ATOM 1245 C C . LEU A 1 158 ? -7.446 -8.170 8.543 1.00 88.75 158 LEU A C 1
ATOM 1247 O O . LEU A 1 158 ? -8.227 -8.320 7.604 1.00 88.75 158 LEU A O 1
ATOM 1251 N N . GLU A 1 159 ? -7.849 -7.819 9.759 1.00 85.56 159 GLU A N 1
ATOM 1252 C CA . GLU A 1 159 ? -9.225 -7.442 10.060 1.00 85.56 159 GLU A CA 1
ATOM 1253 C C . GLU A 1 159 ? -9.279 -5.962 10.431 1.00 85.56 159 GLU A C 1
ATOM 1255 O O . GLU A 1 159 ? -8.664 -5.516 11.398 1.00 85.56 159 GLU A O 1
ATOM 1260 N N . PHE A 1 160 ? -10.020 -5.186 9.645 1.00 79.50 160 PHE A N 1
ATOM 1261 C CA . PHE A 1 160 ? -10.362 -3.807 9.971 1.00 79.50 160 PHE A CA 1
ATOM 1262 C C . PHE A 1 160 ? -11.663 -3.815 10.769 1.00 79.50 160 PHE A C 1
ATOM 1264 O O . PHE A 1 160 ? -12.702 -4.258 10.258 1.00 79.50 160 PHE A O 1
ATOM 1271 N N . GLY A 1 161 ? -11.590 -3.340 12.012 1.00 63.19 161 GLY A N 1
ATOM 1272 C CA . GLY A 1 161 ? -12.762 -3.057 12.832 1.00 63.19 161 GLY A CA 1
ATOM 1273 C C . GLY A 1 161 ? -13.583 -1.923 12.222 1.00 63.19 161 GLY A C 1
ATOM 1274 O O . GLY A 1 161 ? -13.032 -0.963 11.682 1.00 63.19 161 GLY A O 1
ATOM 1275 N N . SER A 1 162 ? -14.903 -2.065 12.268 1.00 44.69 162 SER A N 1
ATOM 1276 C CA . SER A 1 162 ? -15.834 -0.961 12.064 1.00 44.69 162 SER A CA 1
ATOM 1277 C C . SER A 1 162 ? -15.875 -0.144 13.355 1.00 44.69 162 SER A C 1
ATOM 1279 O O . SER A 1 162 ? -16.675 -0.461 14.235 1.00 44.69 162 SER A O 1
ATOM 1281 N N . ASP A 1 163 ? -14.971 0.826 13.485 1.00 45.25 163 ASP A N 1
ATOM 1282 C CA . ASP A 1 163 ? -15.136 1.921 14.449 1.00 45.25 163 ASP A CA 1
ATOM 1283 C C . ASP A 1 163 ? -16.025 3.009 13.830 1.00 45.25 163 ASP A C 1
ATOM 1285 O O . ASP A 1 163 ? -15.713 3.446 12.692 1.00 45.25 163 ASP A O 1
#

Secondary structure (DSSP, 8-state):
-EEEES-GGGGGG-S-EEEEEESSS---TTEEEEEEEETTEEEEEETTEEEEEESSEEEEESSSEEEEEEGGGGGSHHHHHHHHHTT-SEEEEEEEESSHHHHHHHHHHHHHHHHHH--EEEEEEEETTEEEEEEE--GGGSTTSS-EEEEESS-EEEE----

pLDDT: mean 92.01, std 8.77, range [44.69, 98.38]

Solvent-accessible surface area (backbone atoms only — not comparable to full-atom values): 8505 Å² total; per-residue (Å²): 85,43,35,40,37,37,63,70,76,64,52,78,80,45,94,67,37,46,28,37,36,32,86,39,94,72,67,57,68,60,21,52,16,33,43,25,26,42,35,66,28,38,38,32,24,45,62,40,33,86,73,45,75,44,55,52,61,47,79,48,82,59,97,51,37,26,25,40,28,15,30,73,58,52,66,41,63,64,52,53,50,54,27,49,78,72,62,27,56,36,38,41,30,22,32,72,30,92,45,74,65,48,46,54,50,53,52,52,39,54,46,50,45,14,55,76,64,62,29,32,34,38,37,43,36,32,46,89,92,42,57,27,44,32,32,26,39,27,36,92,80,33,98,82,56,71,19,69,78,44,77,40,67,63,67,45,81,45,76,48,78,91,125

Mean predicted aligned error: 3.72 Å